Protein AF-A0A3N1JG94-F1 (afdb_monomer_lite)

Sequence (160 aa):
MAVMNALPYDPPSERTLETVALEIIAAVDSSVDTWHRYRQLEPTIADVVPPFVREYDVGYACRDDWHGGDPGPAMRRILGDLEAADAIRPLRTAAAEALVDFHTRWARRHGGAPSTSDRSAATWEIVDVDRFESRVAAFTRHPASVSAAVRAGVDRFADA

Foldseek 3Di:
DDDPPPDPPDQDDLLLLQLLLVLQLVQLQCQLVVVVVCCVVPVVLLLQAFRKHWPCSSQVVSVVVPSPDRNVNSCVVLVVLCVVLVQKDFTDPRNLVSVQVVQCVVCVVVVHHRDPSSPPITMIHGQHQVSSQVSSVVSHPDRDHHDPSNVVRNVSVNVD

Structure (mmCIF, N/CA/C/O backbone):
data_AF-A0A3N1JG94-F1
#
_entry.id   AF-A0A3N1JG94-F1
#
loop_
_atom_site.group_PDB
_atom_site.id
_atom_site.type_symbol
_atom_site.label_atom_id
_atom_site.label_alt_id
_atom_site.label_comp_id
_atom_site.label_asym_id
_atom_site.label_entity_id
_atom_site.label_seq_id
_atom_site.pdbx_PDB_ins_code
_atom_site.Cartn_x
_atom_site.Cartn_y
_atom_site.Cartn_z
_atom_site.occupancy
_atom_site.B_iso_or_equiv
_atom_site.auth_seq_id
_atom_site.auth_comp_id
_atom_site.auth_asym_id
_atom_site.auth_atom_id
_atom_site.pdbx_PDB_model_num
ATOM 1 N N . MET A 1 1 ? 10.415 33.924 -26.257 1.00 40.00 1 MET A N 1
ATOM 2 C CA . MET A 1 1 ? 9.895 32.975 -25.248 1.00 40.00 1 MET A CA 1
ATOM 3 C C . MET A 1 1 ? 10.490 31.616 -25.551 1.00 40.00 1 MET A C 1
ATOM 5 O O . MET A 1 1 ? 10.127 31.029 -26.560 1.00 40.00 1 MET A O 1
ATOM 9 N N . ALA A 1 2 ? 11.463 31.170 -24.758 1.00 36.84 2 ALA A N 1
ATOM 10 C CA . ALA A 1 2 ? 11.988 29.816 -24.874 1.00 36.84 2 ALA A CA 1
ATOM 11 C C . ALA A 1 2 ? 10.987 28.864 -24.211 1.00 36.84 2 ALA A C 1
ATOM 13 O O . ALA A 1 2 ? 10.698 29.003 -23.024 1.00 36.84 2 ALA A O 1
ATOM 14 N N . VAL A 1 3 ? 10.431 27.940 -24.990 1.00 41.59 3 VAL A N 1
ATOM 15 C CA . VAL A 1 3 ? 9.733 26.771 -24.458 1.00 41.59 3 VAL A CA 1
ATOM 16 C C . VAL A 1 3 ? 10.807 25.947 -23.753 1.00 41.59 3 VAL A C 1
ATOM 18 O O . VAL A 1 3 ? 11.705 25.418 -24.407 1.00 41.59 3 VAL A O 1
ATOM 21 N N . MET A 1 4 ? 10.776 25.907 -22.420 1.00 36.53 4 MET A N 1
ATOM 22 C CA . MET A 1 4 ? 11.534 24.925 -21.647 1.00 36.53 4 MET A CA 1
ATOM 23 C C . MET A 1 4 ? 10.997 23.548 -22.037 1.00 36.53 4 MET A C 1
ATOM 25 O O . MET A 1 4 ? 10.019 23.074 -21.465 1.00 36.53 4 MET A O 1
ATOM 29 N N . ASN A 1 5 ? 11.609 22.929 -23.046 1.00 37.41 5 ASN A N 1
ATOM 30 C CA . ASN A 1 5 ? 11.495 21.496 -23.252 1.00 37.41 5 ASN A CA 1
ATOM 31 C C . ASN A 1 5 ? 11.965 20.851 -21.949 1.00 37.41 5 ASN A C 1
ATOM 33 O O . ASN A 1 5 ? 13.149 20.926 -21.617 1.00 37.41 5 ASN A O 1
ATOM 37 N N . ALA A 1 6 ? 11.030 20.279 -21.188 1.00 44.97 6 ALA A N 1
ATOM 38 C CA . ALA A 1 6 ? 11.374 19.330 -20.148 1.00 44.97 6 ALA A CA 1
ATOM 39 C C . ALA A 1 6 ? 12.288 18.295 -20.811 1.00 44.97 6 ALA A C 1
ATOM 41 O O . ALA A 1 6 ? 11.896 17.674 -21.801 1.00 44.97 6 ALA A O 1
ATOM 42 N N . LEU A 1 7 ? 13.535 18.201 -20.344 1.00 49.66 7 LEU A N 1
ATOM 43 C CA . LEU A 1 7 ? 14.451 17.160 -20.794 1.00 49.66 7 LEU A CA 1
ATOM 44 C C . LEU A 1 7 ? 13.702 15.821 -20.694 1.00 49.66 7 LEU A C 1
ATOM 46 O O . LEU A 1 7 ? 13.038 15.604 -19.673 1.00 49.66 7 LEU A O 1
ATOM 50 N N . PRO A 1 8 ? 13.737 14.963 -21.730 1.00 52.81 8 PRO A N 1
ATOM 51 C CA . PRO A 1 8 ? 13.134 13.644 -21.641 1.00 52.81 8 PRO A CA 1
ATOM 52 C C . PRO A 1 8 ? 13.731 12.957 -20.415 1.00 52.81 8 PRO A C 1
ATOM 54 O O . PRO A 1 8 ? 14.943 12.803 -20.304 1.00 52.81 8 PRO A O 1
ATOM 57 N N . TYR A 1 9 ? 12.863 12.671 -19.451 1.00 59.34 9 TYR A N 1
ATOM 58 C CA . TYR A 1 9 ? 13.236 12.044 -18.198 1.00 59.34 9 TYR A CA 1
ATOM 59 C C . TYR A 1 9 ? 13.832 10.666 -18.510 1.00 59.34 9 TYR A C 1
ATOM 61 O O . TYR A 1 9 ? 13.175 9.879 -19.197 1.00 59.34 9 TYR A O 1
ATOM 69 N N . ASP A 1 10 ? 15.046 10.374 -18.035 1.00 66.50 10 ASP A N 1
ATOM 70 C CA . ASP A 1 10 ? 15.650 9.054 -18.235 1.00 66.50 10 ASP A CA 1
ATOM 71 C C . ASP A 1 10 ? 14.748 7.985 -17.601 1.00 66.50 10 ASP A C 1
ATOM 73 O O . ASP A 1 10 ? 14.396 8.100 -16.422 1.00 66.50 10 ASP A O 1
ATOM 77 N N . PRO A 1 11 ? 14.325 6.951 -18.351 1.00 74.94 11 PRO A N 1
ATOM 78 C CA . PRO A 1 11 ? 13.473 5.916 -17.792 1.00 74.94 11 PRO A CA 1
ATOM 79 C C . PRO A 1 11 ? 14.175 5.250 -16.598 1.00 74.94 11 PRO A C 1
ATOM 81 O O . PRO A 1 11 ? 15.397 5.078 -16.618 1.00 74.94 11 PRO A O 1
ATOM 84 N N . PRO A 1 12 ? 13.426 4.861 -15.549 1.00 83.94 12 PRO A N 1
ATOM 85 C CA . PRO A 1 12 ? 14.019 4.192 -14.400 1.00 83.94 12 PRO A CA 1
ATOM 86 C C . PRO A 1 12 ? 14.729 2.913 -14.849 1.00 83.94 12 PRO A C 1
ATOM 88 O O . PRO A 1 12 ? 14.209 2.163 -15.679 1.00 83.94 12 PRO A O 1
ATOM 91 N N . SER A 1 13 ? 15.916 2.668 -14.293 1.00 88.06 13 SER A N 1
ATOM 92 C CA . SER A 1 13 ? 16.673 1.452 -14.588 1.00 88.06 13 SER A CA 1
ATOM 93 C C . SER A 1 13 ? 15.909 0.205 -14.134 1.00 88.06 13 SER A C 1
ATOM 95 O O . SER A 1 13 ? 15.137 0.265 -13.175 1.00 88.06 13 SER A O 1
ATOM 97 N N . GLU A 1 14 ? 16.168 -0.943 -14.764 1.00 89.56 14 GLU A N 1
ATOM 98 C CA . GLU A 1 14 ? 15.591 -2.230 -14.340 1.00 89.56 14 GLU A CA 1
ATOM 99 C C . GLU A 1 14 ? 15.874 -2.524 -12.864 1.00 89.56 14 GLU A C 1
ATOM 101 O O . GLU A 1 14 ? 14.993 -2.974 -12.145 1.00 89.56 14 GLU A O 1
ATOM 106 N N . ARG A 1 15 ? 17.078 -2.185 -12.385 1.00 88.50 15 ARG A N 1
ATOM 107 C CA . ARG A 1 15 ? 17.445 -2.342 -10.974 1.00 88.50 15 ARG A CA 1
ATOM 108 C C . ARG A 1 15 ? 16.576 -1.478 -10.059 1.00 88.50 15 ARG A C 1
ATOM 110 O O . ARG A 1 15 ? 16.152 -1.945 -9.014 1.00 88.50 15 ARG A O 1
ATOM 117 N N . THR A 1 16 ? 16.316 -0.227 -10.438 1.00 89.19 16 THR A N 1
ATOM 118 C CA . THR A 1 16 ? 15.456 0.675 -9.654 1.00 89.19 16 THR A CA 1
ATOM 119 C C . THR A 1 16 ? 14.011 0.181 -9.643 1.00 89.19 16 THR A C 1
ATOM 121 O O . THR A 1 16 ? 13.365 0.243 -8.602 1.00 89.19 16 THR A O 1
ATOM 124 N N . LEU A 1 17 ? 13.512 -0.326 -10.775 1.00 91.62 17 LEU A N 1
ATOM 125 C CA . LEU A 1 17 ? 12.181 -0.933 -10.855 1.00 91.62 17 LEU A CA 1
ATOM 126 C C . LEU A 1 17 ? 12.078 -2.167 -9.957 1.00 91.62 17 LEU A C 1
ATOM 128 O O . LEU A 1 17 ? 11.128 -2.269 -9.191 1.00 91.62 17 LEU A O 1
ATOM 132 N N . GLU A 1 18 ? 13.073 -3.050 -9.999 1.00 92.50 18 GLU A N 1
ATOM 133 C CA . GLU A 1 18 ? 13.127 -4.249 -9.160 1.00 92.50 18 GLU A CA 1
ATOM 134 C C . GLU A 1 18 ? 13.174 -3.902 -7.667 1.00 92.50 18 GLU A C 1
ATOM 136 O O . GLU A 1 18 ? 12.387 -4.436 -6.893 1.00 92.50 18 GLU A O 1
ATOM 141 N N . THR A 1 19 ? 14.031 -2.961 -7.258 1.00 92.06 19 THR A N 1
ATOM 142 C CA . THR A 1 19 ? 14.083 -2.478 -5.870 1.00 92.06 19 THR A CA 1
ATOM 143 C C . THR A 1 19 ? 12.732 -1.929 -5.418 1.00 92.06 19 THR A C 1
ATOM 145 O O . THR A 1 19 ? 12.213 -2.361 -4.396 1.00 92.06 19 THR A O 1
ATOM 148 N N . VAL A 1 20 ? 12.133 -1.009 -6.180 1.00 92.88 20 VAL A N 1
ATOM 149 C CA . VAL A 1 20 ? 10.846 -0.405 -5.799 1.00 92.88 20 VAL A CA 1
ATOM 150 C C . VAL A 1 20 ? 9.735 -1.455 -5.750 1.00 92.88 20 VAL A C 1
ATOM 152 O O . VAL A 1 20 ? 8.896 -1.406 -4.858 1.00 92.88 20 VAL A O 1
ATOM 155 N N . ALA A 1 21 ? 9.733 -2.421 -6.669 1.00 94.62 21 ALA A N 1
ATOM 156 C CA . ALA A 1 21 ? 8.782 -3.527 -6.673 1.00 94.62 21 ALA A CA 1
ATOM 157 C C . ALA A 1 21 ? 8.877 -4.384 -5.398 1.00 94.62 21 ALA A C 1
ATOM 159 O O . ALA A 1 21 ? 7.852 -4.705 -4.795 1.00 94.62 21 ALA A O 1
ATOM 160 N N . LEU A 1 22 ? 10.095 -4.711 -4.959 1.00 93.81 22 LEU A N 1
ATOM 161 C CA . LEU A 1 22 ? 10.325 -5.457 -3.720 1.00 93.81 22 LEU A CA 1
ATOM 162 C C . LEU A 1 22 ? 9.936 -4.640 -2.480 1.00 93.81 22 LEU A C 1
ATOM 164 O O . LEU A 1 22 ? 9.275 -5.174 -1.591 1.00 93.81 22 LEU A O 1
ATOM 168 N N . GLU A 1 23 ? 10.258 -3.346 -2.451 1.00 93.81 23 GLU A N 1
ATOM 169 C CA . GLU A 1 23 ? 9.867 -2.456 -1.350 1.00 93.81 23 GLU A CA 1
ATOM 170 C C . GLU A 1 23 ? 8.353 -2.236 -1.275 1.00 93.81 23 GLU A C 1
ATOM 172 O O . GLU A 1 23 ? 7.797 -2.110 -0.188 1.00 93.81 23 GLU A O 1
ATOM 177 N N . ILE A 1 24 ? 7.648 -2.250 -2.409 1.00 95.12 24 ILE A N 1
ATOM 178 C CA . ILE A 1 24 ? 6.181 -2.238 -2.425 1.00 95.12 24 ILE A CA 1
ATOM 179 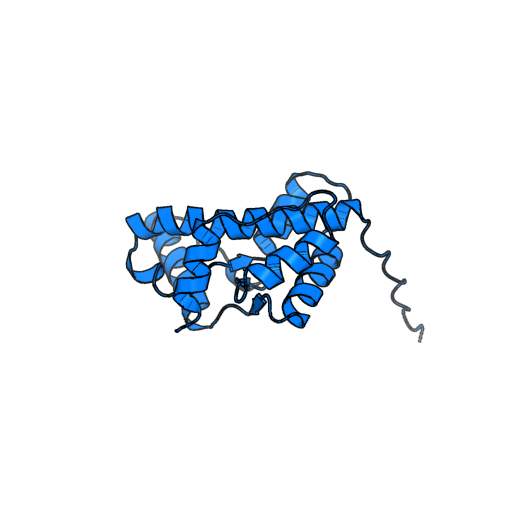C C . ILE A 1 24 ? 5.629 -3.496 -1.738 1.00 95.12 24 ILE A C 1
ATOM 181 O O . ILE A 1 24 ? 4.739 -3.373 -0.898 1.00 95.12 24 ILE A O 1
ATOM 185 N N . ILE A 1 25 ? 6.164 -4.687 -2.033 1.00 95.12 25 ILE A N 1
ATOM 186 C CA . ILE A 1 25 ? 5.747 -5.930 -1.357 1.00 95.12 25 ILE A CA 1
ATOM 187 C C . ILE A 1 25 ? 6.039 -5.849 0.143 1.00 95.12 25 ILE A C 1
ATOM 189 O O . ILE A 1 25 ? 5.144 -6.087 0.955 1.00 95.12 25 ILE A O 1
ATOM 193 N N . ALA A 1 26 ? 7.259 -5.452 0.513 1.00 93.38 26 ALA A N 1
ATOM 194 C CA . ALA A 1 26 ? 7.663 -5.326 1.908 1.00 93.38 26 ALA A CA 1
ATOM 195 C C . ALA A 1 26 ? 6.792 -4.315 2.673 1.00 93.38 26 ALA A C 1
ATOM 197 O O . ALA A 1 26 ? 6.410 -4.567 3.817 1.00 93.38 26 ALA A O 1
ATOM 198 N N . ALA A 1 27 ? 6.420 -3.198 2.044 1.00 92.62 27 ALA A N 1
ATOM 199 C CA . ALA A 1 27 ? 5.532 -2.201 2.631 1.00 92.62 27 ALA A CA 1
ATOM 200 C C . ALA A 1 27 ? 4.107 -2.739 2.838 1.00 92.62 27 ALA A C 1
ATOM 202 O O . ALA A 1 27 ? 3.510 -2.477 3.884 1.00 92.62 27 ALA A O 1
ATOM 203 N N . VAL A 1 28 ? 3.574 -3.522 1.893 1.00 93.88 28 VAL A N 1
ATOM 204 C CA . VAL A 1 28 ? 2.257 -4.163 2.041 1.00 93.88 28 VAL A CA 1
ATOM 205 C C . VAL A 1 28 ? 2.270 -5.177 3.188 1.00 93.88 28 VAL A C 1
ATOM 207 O O . VAL A 1 28 ? 1.370 -5.144 4.031 1.00 93.88 28 VAL A O 1
ATOM 210 N N . ASP A 1 29 ? 3.298 -6.022 3.282 1.00 92.81 29 ASP A N 1
ATOM 211 C CA . ASP A 1 29 ? 3.450 -6.973 4.392 1.00 92.81 29 ASP A CA 1
ATOM 212 C C . ASP A 1 29 ? 3.610 -6.264 5.739 1.00 92.81 29 ASP A C 1
ATOM 214 O O . ASP A 1 29 ? 2.914 -6.575 6.711 1.00 92.81 29 ASP A O 1
ATOM 218 N N . SER A 1 30 ? 4.464 -5.241 5.776 1.00 88.12 30 SER A N 1
ATOM 219 C CA . SER A 1 30 ? 4.672 -4.405 6.956 1.00 88.12 30 SER A CA 1
ATOM 220 C C . SER A 1 30 ? 3.385 -3.718 7.396 1.00 88.12 30 SER A C 1
ATOM 222 O O . SER A 1 30 ? 3.166 -3.580 8.601 1.00 88.12 30 SER A O 1
ATOM 224 N N . SER A 1 31 ? 2.508 -3.333 6.459 1.00 87.31 31 SER A N 1
ATOM 225 C CA . SER A 1 31 ? 1.206 -2.766 6.798 1.00 87.31 31 SER A CA 1
ATOM 226 C C . SER A 1 31 ? 0.450 -3.746 7.696 1.00 87.31 31 SER A C 1
ATOM 228 O O . SER A 1 31 ? 0.148 -3.412 8.837 1.00 87.31 31 SER A O 1
ATOM 230 N N . VAL A 1 32 ? 0.264 -4.997 7.273 1.00 83.25 32 VAL A N 1
ATOM 231 C CA . VAL A 1 32 ? -0.530 -5.990 8.007 1.00 83.25 32 VAL A CA 1
ATOM 232 C C . VAL A 1 32 ? 0.131 -6.416 9.315 1.00 83.25 32 VAL A C 1
ATOM 234 O O . VAL A 1 32 ? -0.558 -6.517 10.331 1.00 83.25 32 VAL A O 1
ATOM 237 N N . ASP A 1 33 ? 1.452 -6.577 9.348 1.00 76.69 33 ASP A N 1
ATOM 238 C CA . ASP A 1 33 ? 2.191 -6.869 10.583 1.00 76.69 33 ASP A CA 1
ATOM 239 C C . ASP A 1 33 ? 2.082 -5.736 11.608 1.00 76.69 33 ASP A C 1
ATOM 241 O O . ASP A 1 33 ? 1.843 -5.958 12.803 1.00 76.69 33 ASP A O 1
ATOM 245 N N . THR A 1 34 ? 2.227 -4.500 11.138 1.00 69.31 34 THR A N 1
ATOM 246 C CA . THR A 1 34 ? 2.059 -3.297 11.949 1.00 69.31 34 THR A CA 1
ATOM 247 C C . THR A 1 34 ? 0.614 -3.193 12.446 1.00 69.31 34 THR A C 1
ATOM 249 O O . THR A 1 34 ? 0.393 -2.961 13.638 1.00 69.31 34 THR A O 1
ATOM 252 N N . TRP A 1 35 ? -0.376 -3.488 11.595 1.00 69.81 35 TRP A N 1
ATOM 253 C CA . TRP A 1 35 ? -1.796 -3.518 11.963 1.00 69.81 35 TRP A CA 1
ATOM 254 C C . TRP A 1 35 ? -2.118 -4.608 12.970 1.00 69.81 35 TRP A C 1
ATOM 256 O O . TRP A 1 35 ? -2.858 -4.348 13.914 1.00 69.81 35 TRP A O 1
ATOM 266 N N . HIS A 1 36 ? -1.550 -5.805 12.844 1.00 66.25 36 HIS A N 1
ATOM 267 C CA . HIS A 1 36 ? -1.732 -6.866 13.830 1.00 66.25 36 HIS A CA 1
ATOM 268 C C . HIS A 1 36 ? -1.207 -6.455 15.205 1.00 66.25 36 HIS A C 1
ATOM 270 O O . HIS A 1 36 ? -1.881 -6.691 16.212 1.00 66.25 36 HIS A O 1
ATOM 276 N N . ARG A 1 37 ? -0.050 -5.785 15.259 1.00 69.88 37 ARG A N 1
ATOM 277 C CA . ARG A 1 37 ? 0.486 -5.234 16.513 1.00 69.88 37 ARG A CA 1
ATOM 278 C C . ARG A 1 37 ? -0.400 -4.116 17.059 1.00 69.88 37 ARG A C 1
ATOM 280 O O . ARG A 1 37 ? -0.662 -4.078 18.258 1.00 69.88 37 ARG A O 1
ATOM 287 N N . TYR A 1 38 ? -0.917 -3.237 16.205 1.00 67.94 38 TYR A N 1
ATOM 288 C CA . TYR A 1 38 ? -1.795 -2.142 16.628 1.00 67.94 38 TYR A CA 1
ATOM 289 C C . TYR A 1 38 ? -3.206 -2.596 17.003 1.00 67.94 38 TYR A C 1
ATOM 291 O O . TYR A 1 38 ? -3.802 -2.006 17.898 1.00 67.94 38 TYR A O 1
ATOM 299 N N . ARG A 1 39 ? -3.714 -3.693 16.436 1.00 66.06 39 ARG A N 1
ATOM 300 C CA . ARG A 1 39 ? -4.997 -4.313 16.802 1.00 66.06 39 ARG A CA 1
ATOM 301 C C . ARG A 1 39 ? -5.034 -4.756 18.262 1.00 66.06 39 ARG A C 1
ATOM 303 O O . ARG A 1 39 ? -6.091 -4.714 18.883 1.00 66.06 39 ARG A O 1
ATOM 310 N N . GLN A 1 40 ? -3.891 -5.157 18.820 1.00 71.00 40 GLN A N 1
ATOM 311 C CA . GLN A 1 40 ? -3.780 -5.469 20.248 1.00 71.00 40 GLN A CA 1
ATOM 312 C C . GLN A 1 40 ? -3.942 -4.221 21.133 1.00 71.00 40 GLN A C 1
ATOM 314 O O . GLN A 1 40 ? -4.289 -4.344 22.304 1.00 71.00 40 GLN A O 1
ATOM 319 N N . LEU A 1 41 ? -3.706 -3.027 20.580 1.00 67.38 41 LEU A N 1
ATOM 320 C CA . LEU A 1 41 ? -3.736 -1.748 21.291 1.00 67.38 41 LEU A CA 1
ATOM 321 C C . LEU A 1 41 ? -5.035 -0.959 21.042 1.00 67.38 41 LEU A C 1
ATOM 323 O O . LEU A 1 41 ? -5.519 -0.287 21.948 1.00 67.38 41 LEU A O 1
ATOM 327 N N . GLU A 1 42 ? -5.597 -1.029 19.833 1.00 68.19 42 GLU A N 1
ATOM 328 C CA . GLU A 1 42 ? -6.777 -0.281 19.372 1.00 68.19 42 GLU A CA 1
ATOM 329 C C . GLU A 1 42 ? -7.624 -1.188 18.445 1.00 68.19 42 GLU A C 1
ATOM 331 O O . GLU A 1 42 ? -7.467 -1.155 17.224 1.00 68.19 42 GLU A O 1
ATOM 336 N N . PRO A 1 43 ? -8.521 -2.035 18.986 1.00 69.06 43 PRO A N 1
ATOM 337 C CA . PRO A 1 43 ? -9.189 -3.092 18.214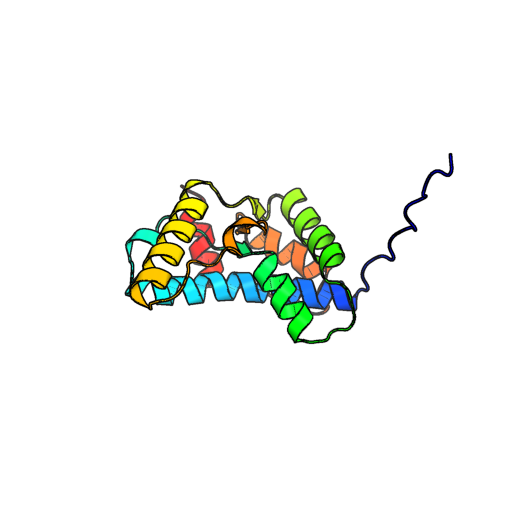 1.00 69.06 43 PRO A CA 1
ATOM 338 C C . PRO A 1 43 ? -10.080 -2.597 17.067 1.00 69.06 43 PRO A C 1
ATOM 340 O O . PRO A 1 43 ? -10.307 -3.333 16.110 1.00 69.06 43 PRO A O 1
ATOM 343 N N . THR A 1 44 ? -10.582 -1.364 17.153 1.00 69.50 44 THR A N 1
ATOM 344 C CA . THR A 1 44 ? -11.580 -0.807 16.229 1.00 69.50 44 THR A CA 1
ATOM 345 C C . THR A 1 44 ? -11.029 -0.461 14.846 1.00 69.50 44 THR A C 1
ATOM 347 O O . THR A 1 44 ? -11.807 -0.372 13.903 1.00 69.50 44 THR A O 1
ATOM 350 N N . ILE A 1 45 ? -9.710 -0.290 14.685 1.00 72.38 45 ILE A N 1
ATOM 351 C CA . ILE A 1 45 ? -9.118 0.095 13.390 1.00 72.38 45 ILE A CA 1
ATOM 352 C C . ILE A 1 45 ? -8.954 -1.084 12.423 1.00 72.38 45 ILE A C 1
ATOM 354 O O . ILE A 1 45 ? -9.041 -0.914 11.207 1.00 72.38 45 ILE A O 1
ATOM 358 N N . ALA A 1 46 ? -8.765 -2.293 12.959 1.00 71.94 46 ALA A N 1
ATOM 359 C CA . ALA A 1 46 ? -8.476 -3.499 12.180 1.00 71.94 46 ALA A CA 1
ATOM 360 C C . ALA A 1 46 ? -9.642 -3.961 11.292 1.00 71.94 46 ALA A C 1
ATOM 362 O O . ALA A 1 46 ? -9.462 -4.804 10.415 1.00 71.94 46 ALA A O 1
ATOM 363 N N . ASP A 1 47 ? -10.835 -3.431 11.541 1.00 79.94 47 ASP A N 1
ATOM 364 C CA . ASP A 1 47 ? -12.049 -3.757 10.798 1.00 79.94 47 ASP A CA 1
ATOM 365 C C . ASP A 1 47 ? -12.371 -2.701 9.733 1.00 79.94 47 ASP A C 1
ATOM 367 O O . ASP A 1 47 ? -13.327 -2.858 8.983 1.00 79.94 47 ASP A O 1
ATOM 371 N N . VAL A 1 48 ? -11.570 -1.633 9.650 1.00 84.81 48 VAL A N 1
ATOM 372 C CA . VAL A 1 48 ? -11.794 -0.500 8.741 1.00 84.81 48 VAL A CA 1
ATOM 373 C C . VAL A 1 48 ? -10.661 -0.371 7.723 1.00 84.81 48 VAL A C 1
ATOM 375 O O . VAL A 1 48 ? -10.905 -0.029 6.564 1.00 84.81 48 VAL A O 1
ATOM 378 N N . VAL A 1 49 ? -9.427 -0.674 8.127 1.00 87.38 49 VAL A N 1
ATOM 379 C CA . VAL A 1 49 ? -8.228 -0.460 7.310 1.00 87.38 49 VAL A CA 1
ATOM 380 C C . VAL A 1 49 ? -7.825 -1.753 6.581 1.00 87.38 49 VAL A C 1
ATOM 382 O O . VAL A 1 49 ? -7.419 -2.707 7.248 1.00 87.38 49 VAL A O 1
ATOM 385 N N . PRO A 1 50 ? -7.934 -1.813 5.238 1.00 91.00 50 PRO A N 1
ATOM 386 C CA . PRO A 1 50 ? -7.449 -2.944 4.448 1.00 91.00 50 PRO A CA 1
ATOM 387 C C . PRO A 1 50 ? -5.917 -2.941 4.348 1.00 91.00 50 PRO A C 1
ATOM 389 O O . PRO A 1 50 ? -5.295 -1.931 4.677 1.00 91.00 50 PRO A O 1
ATOM 392 N N . PRO A 1 51 ? -5.284 -4.029 3.874 1.00 93.00 51 PRO A N 1
ATOM 393 C CA . PRO A 1 51 ? -3.876 -3.997 3.488 1.00 93.00 51 PRO A CA 1
ATOM 394 C C . PRO A 1 51 ? -3.602 -2.867 2.489 1.00 93.00 51 PRO A C 1
ATOM 396 O O . PRO A 1 51 ? -4.372 -2.656 1.547 1.00 93.00 51 PRO A O 1
ATOM 399 N N . PHE A 1 52 ? -2.514 -2.129 2.697 1.00 92.75 52 PHE A N 1
ATOM 400 C CA . PHE A 1 52 ? -2.213 -0.941 1.902 1.00 92.75 52 PHE A CA 1
ATOM 401 C C . PHE A 1 52 ? -0.714 -0.699 1.748 1.00 92.75 52 PHE A C 1
ATOM 403 O O . PHE A 1 52 ? 0.101 -1.243 2.488 1.00 92.75 52 PHE A O 1
ATOM 410 N N . VAL A 1 53 ? -0.363 0.191 0.822 1.00 92.88 53 VAL A N 1
ATOM 411 C CA . VAL A 1 53 ? 0.984 0.741 0.652 1.00 92.88 53 VAL A CA 1
ATOM 412 C C . VAL A 1 53 ? 0.941 2.268 0.647 1.00 92.88 53 VAL A C 1
ATOM 414 O O . VAL A 1 53 ? 0.058 2.880 0.043 1.00 92.88 53 VAL A O 1
ATOM 417 N N . ARG A 1 54 ? 1.899 2.901 1.330 1.00 90.50 54 ARG A N 1
ATOM 418 C CA . ARG A 1 54 ? 2.134 4.351 1.268 1.00 90.50 54 ARG A CA 1
ATOM 419 C C . ARG A 1 54 ? 3.343 4.629 0.395 1.00 90.50 54 ARG A C 1
ATOM 421 O O . ARG A 1 54 ? 4.419 4.095 0.646 1.00 90.50 54 ARG A O 1
ATOM 428 N N . GLU A 1 55 ? 3.193 5.543 -0.559 1.00 91.19 55 GLU A N 1
ATOM 429 C CA . GLU A 1 55 ? 4.308 5.983 -1.410 1.00 91.19 55 GLU A CA 1
ATOM 430 C C . GLU A 1 55 ? 5.487 6.535 -0.600 1.00 91.19 55 GLU A C 1
ATOM 432 O O . GLU A 1 55 ? 6.645 6.357 -0.973 1.00 91.19 55 GLU A O 1
ATOM 437 N N . TYR A 1 56 ? 5.199 7.185 0.533 1.00 87.44 56 TYR A N 1
ATOM 438 C CA . TYR A 1 56 ? 6.232 7.688 1.432 1.00 87.44 56 TYR A CA 1
ATOM 439 C C . TYR A 1 56 ? 7.095 6.563 2.006 1.00 87.44 56 TYR A C 1
ATOM 441 O O . TYR A 1 56 ? 8.313 6.699 1.998 1.00 87.44 56 TYR A O 1
ATOM 449 N N . ASP A 1 57 ? 6.484 5.469 2.468 1.00 86.94 57 ASP A N 1
ATOM 450 C CA . ASP A 1 57 ? 7.197 4.366 3.124 1.00 86.94 57 ASP A CA 1
ATOM 451 C C . ASP A 1 57 ? 8.136 3.674 2.124 1.00 86.94 57 ASP A C 1
ATOM 453 O O . ASP A 1 57 ? 9.317 3.482 2.410 1.00 86.94 57 ASP A O 1
ATOM 457 N N . VAL A 1 58 ? 7.647 3.425 0.903 1.00 89.50 58 VAL A N 1
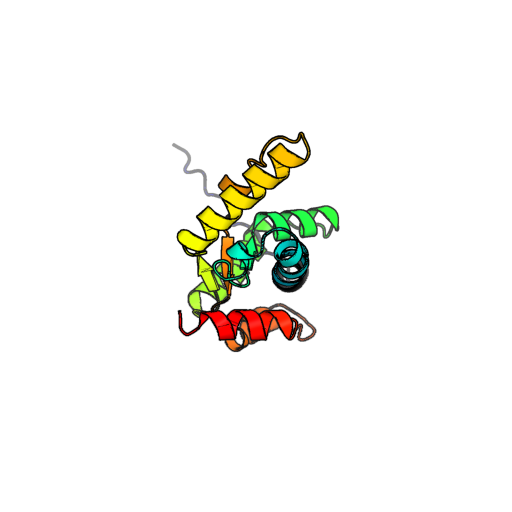ATOM 458 C CA . VAL A 1 58 ? 8.444 2.866 -0.203 1.00 89.50 58 VAL A CA 1
ATOM 459 C C . VAL A 1 58 ? 9.572 3.816 -0.603 1.00 89.50 58 VAL A C 1
ATOM 461 O O . VAL A 1 58 ? 10.732 3.418 -0.712 1.00 89.50 58 VAL A O 1
ATOM 464 N N . GLY A 1 59 ? 9.252 5.097 -0.815 1.00 87.38 59 GLY A N 1
ATOM 465 C CA . GLY A 1 59 ? 10.232 6.103 -1.214 1.00 87.38 59 GLY A CA 1
ATOM 466 C C . GLY A 1 59 ? 11.297 6.357 -0.145 1.00 87.38 59 GLY A C 1
ATOM 467 O O . GLY A 1 59 ? 12.443 6.646 -0.490 1.00 87.38 59 GLY A O 1
ATOM 468 N N . TYR A 1 60 ? 10.933 6.248 1.134 1.00 84.19 60 TYR A N 1
ATOM 469 C CA . TYR A 1 60 ? 11.852 6.353 2.261 1.00 84.19 60 TYR A CA 1
ATOM 470 C C . TYR A 1 60 ? 12.796 5.147 2.309 1.00 84.19 60 TYR A C 1
ATOM 472 O O . TYR A 1 60 ? 14.007 5.356 2.297 1.00 84.19 60 TYR A O 1
ATOM 480 N N . ALA A 1 61 ? 12.268 3.918 2.263 1.00 84.94 61 ALA A N 1
ATOM 481 C CA . ALA A 1 61 ? 13.072 2.692 2.268 1.00 84.94 61 ALA A CA 1
ATOM 482 C C . ALA A 1 61 ? 14.069 2.655 1.094 1.00 84.94 61 ALA A C 1
ATOM 484 O O . ALA A 1 61 ? 15.276 2.538 1.291 1.00 84.94 61 ALA A O 1
ATOM 485 N N . CYS A 1 62 ? 13.601 2.949 -0.124 1.00 85.00 62 CYS A N 1
ATOM 486 C CA . CYS A 1 62 ? 14.460 2.988 -1.312 1.00 85.00 62 CYS A CA 1
ATOM 487 C C . CYS A 1 62 ? 15.604 4.018 -1.226 1.00 85.00 62 CYS A C 1
ATOM 489 O O . CYS A 1 62 ? 16.647 3.844 -1.863 1.00 85.00 62 CYS A O 1
ATOM 491 N N . ARG A 1 63 ? 15.402 5.130 -0.502 1.00 79.19 63 ARG A N 1
ATOM 492 C CA . ARG A 1 63 ? 16.438 6.155 -0.290 1.00 79.19 63 ARG A CA 1
ATOM 493 C C . ARG A 1 63 ? 17.428 5.747 0.795 1.00 79.19 63 ARG A C 1
ATOM 495 O O . ARG A 1 63 ? 18.607 6.064 0.653 1.00 79.19 63 ARG A O 1
ATOM 502 N N . ASP A 1 64 ? 16.954 5.070 1.836 1.00 67.19 64 ASP A N 1
ATOM 503 C CA . ASP A 1 64 ? 17.782 4.592 2.946 1.00 67.19 64 ASP A CA 1
ATOM 504 C C . ASP A 1 64 ? 18.745 3.477 2.509 1.00 67.19 64 ASP A C 1
ATOM 506 O O . ASP A 1 64 ? 19.859 3.399 3.017 1.00 67.19 64 ASP A O 1
ATOM 510 N N . ASP A 1 65 ? 18.389 2.703 1.477 1.00 63.78 65 ASP A N 1
ATOM 511 C CA . ASP A 1 65 ? 19.227 1.620 0.934 1.00 63.78 65 ASP A CA 1
ATOM 512 C C . ASP A 1 65 ? 20.262 2.061 -0.124 1.00 63.78 65 ASP A C 1
ATOM 514 O O . ASP A 1 65 ? 20.970 1.237 -0.714 1.00 63.78 65 ASP A O 1
ATOM 518 N N . TRP A 1 66 ? 20.386 3.371 -0.387 1.00 57.59 66 TRP A N 1
ATOM 519 C CA . TRP A 1 66 ? 21.397 3.964 -1.283 1.00 57.59 66 TRP A CA 1
ATOM 520 C C . TRP A 1 66 ? 21.493 3.306 -2.674 1.00 57.59 66 TRP A C 1
ATOM 522 O O . TRP A 1 66 ? 22.557 3.289 -3.298 1.00 57.59 66 TRP A O 1
ATOM 532 N N . HIS A 1 67 ? 20.389 2.790 -3.223 1.00 61.38 67 HIS A N 1
ATOM 533 C CA . HIS A 1 67 ? 20.379 2.078 -4.509 1.00 61.38 67 HIS A CA 1
ATOM 534 C C . HIS A 1 67 ? 20.560 2.970 -5.759 1.00 61.38 67 HIS A C 1
ATOM 536 O O . HIS A 1 67 ? 20.397 2.510 -6.890 1.00 61.38 67 HIS A O 1
ATOM 542 N N . GLY A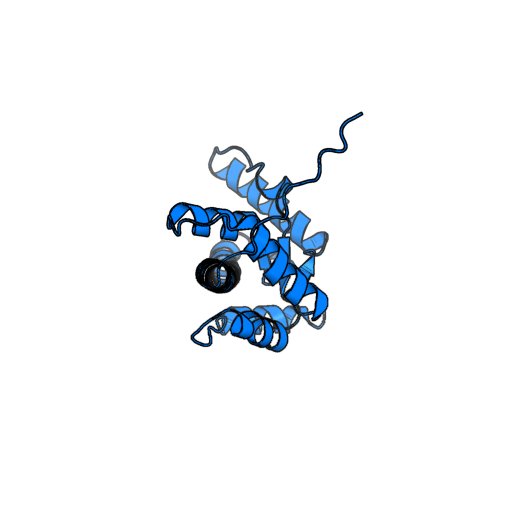 1 68 ? 20.981 4.226 -5.574 1.00 53.66 68 GLY A N 1
ATOM 543 C CA . GLY A 1 68 ? 21.597 5.074 -6.601 1.00 53.66 68 GLY A CA 1
ATOM 544 C C . GLY A 1 68 ? 20.662 5.675 -7.656 1.00 53.66 68 GLY A C 1
ATOM 545 O O . GLY A 1 68 ? 21.132 6.452 -8.483 1.00 53.66 68 GLY A O 1
ATOM 546 N N . GLY A 1 69 ? 19.363 5.359 -7.637 1.00 69.12 69 GLY A N 1
ATOM 547 C CA . GLY A 1 69 ? 18.361 5.911 -8.556 1.00 69.12 69 GLY A CA 1
ATOM 548 C C . GLY A 1 69 ? 17.231 6.637 -7.826 1.00 69.12 69 GLY A C 1
ATOM 549 O O . GLY A 1 69 ? 16.914 6.302 -6.689 1.00 69.12 69 GLY A O 1
ATOM 550 N N . ASP A 1 70 ? 16.611 7.624 -8.481 1.00 77.31 70 ASP A N 1
ATOM 551 C CA . ASP A 1 70 ? 15.385 8.257 -7.980 1.00 77.31 70 ASP A CA 1
ATOM 552 C C . ASP A 1 70 ? 14.226 7.239 -8.022 1.00 77.31 70 ASP A C 1
ATOM 554 O O . ASP A 1 70 ? 13.880 6.773 -9.115 1.00 77.31 70 ASP A O 1
ATOM 558 N N . PRO A 1 71 ? 13.614 6.871 -6.878 1.00 86.06 71 PRO A N 1
ATOM 559 C CA . PRO A 1 71 ? 12.512 5.914 -6.852 1.00 86.06 71 PRO A CA 1
ATOM 560 C C . PRO A 1 71 ? 11.203 6.498 -7.399 1.00 86.06 71 PRO A C 1
ATOM 562 O O . PRO A 1 71 ? 10.328 5.741 -7.808 1.00 86.06 71 PRO A O 1
ATOM 565 N N . GLY A 1 72 ? 11.045 7.826 -7.451 1.00 87.81 72 GLY A N 1
ATOM 566 C CA . GLY A 1 72 ? 9.775 8.474 -7.796 1.00 87.81 72 GLY A CA 1
ATOM 567 C C . GLY A 1 72 ? 9.163 8.055 -9.147 1.00 87.81 72 GLY A C 1
ATOM 568 O O . GLY A 1 72 ? 7.968 7.776 -9.216 1.00 87.81 72 GLY A O 1
ATOM 569 N N . PRO A 1 73 ? 9.918 8.003 -10.255 1.00 88.44 73 PRO A N 1
ATOM 570 C CA . PRO A 1 73 ? 9.413 7.534 -11.549 1.00 88.44 73 PRO A CA 1
ATOM 571 C C . PRO A 1 73 ? 9.196 6.023 -11.614 1.00 88.44 73 PRO A C 1
ATOM 573 O O . PRO A 1 73 ? 8.258 5.588 -12.276 1.00 88.44 73 PRO A O 1
ATOM 576 N N . ALA A 1 74 ? 10.041 5.228 -10.950 1.00 90.69 74 ALA A N 1
ATOM 577 C CA . ALA A 1 74 ? 9.844 3.782 -10.855 1.00 90.69 74 ALA A CA 1
ATOM 578 C C . ALA A 1 74 ? 8.540 3.471 -10.111 1.00 90.69 74 ALA A C 1
ATOM 580 O O . ALA A 1 74 ? 7.717 2.707 -10.605 1.00 90.69 74 ALA A O 1
ATOM 581 N N . MET A 1 75 ? 8.305 4.159 -8.995 1.00 91.88 75 MET A N 1
ATOM 582 C CA . MET A 1 75 ? 7.078 4.065 -8.212 1.00 91.88 75 MET A CA 1
ATOM 583 C C . MET A 1 75 ? 5.857 4.507 -9.020 1.00 91.88 75 MET A C 1
ATOM 585 O O . MET A 1 75 ? 4.892 3.757 -9.100 1.00 91.88 75 MET A O 1
ATOM 589 N N . ARG A 1 76 ? 5.919 5.653 -9.717 1.00 91.88 76 ARG A N 1
ATOM 590 C CA . ARG A 1 76 ? 4.833 6.098 -10.613 1.00 91.88 76 ARG A CA 1
ATOM 591 C C . ARG A 1 76 ? 4.504 5.075 -11.698 1.00 91.88 76 ARG A C 1
ATOM 593 O O . ARG A 1 76 ? 3.333 4.877 -12.000 1.00 91.88 76 ARG A O 1
ATOM 600 N N . ARG A 1 77 ? 5.518 4.432 -12.284 1.00 93.69 77 ARG A N 1
ATOM 601 C CA . ARG A 1 77 ? 5.315 3.388 -13.295 1.00 93.69 77 ARG A CA 1
ATOM 602 C C . ARG A 1 77 ? 4.642 2.154 -12.698 1.00 93.69 77 ARG A C 1
ATOM 604 O O . ARG A 1 77 ? 3.637 1.708 -13.230 1.00 93.69 77 ARG A O 1
ATOM 611 N N . ILE A 1 78 ? 5.183 1.619 -11.604 1.00 95.44 78 ILE A N 1
ATOM 612 C CA . ILE A 1 78 ? 4.687 0.376 -11.000 1.00 95.44 78 ILE A CA 1
ATOM 613 C C . ILE A 1 78 ? 3.277 0.574 -10.432 1.00 95.44 78 ILE A C 1
ATOM 615 O O . ILE A 1 78 ? 2.395 -0.230 -10.712 1.00 95.44 78 ILE A O 1
ATOM 619 N N . LEU A 1 79 ? 3.035 1.660 -9.689 1.00 95.44 79 LEU A N 1
ATOM 620 C CA . LEU A 1 79 ? 1.711 1.957 -9.136 1.00 95.44 79 LEU A CA 1
ATOM 621 C C . LEU A 1 79 ? 0.690 2.262 -10.234 1.00 95.44 79 LEU A C 1
ATOM 623 O O . LEU A 1 79 ? -0.438 1.798 -10.135 1.00 95.44 79 LEU A O 1
ATOM 627 N N . GLY A 1 80 ? 1.087 2.953 -11.307 1.00 95.50 80 GLY A N 1
ATOM 628 C CA . GLY A 1 80 ? 0.220 3.162 -12.468 1.00 95.50 80 GLY A CA 1
ATOM 629 C C . GLY A 1 80 ? -0.162 1.853 -13.167 1.00 95.50 80 GLY A C 1
ATOM 630 O O . GLY A 1 80 ? -1.325 1.661 -13.508 1.00 95.50 80 GLY A O 1
ATOM 631 N N . ASP A 1 81 ? 0.785 0.923 -13.330 1.00 96.69 81 ASP A N 1
ATOM 632 C CA . ASP A 1 81 ? 0.516 -0.395 -13.922 1.00 96.69 81 ASP A CA 1
ATOM 633 C C . ASP A 1 81 ? -0.366 -1.272 -13.012 1.00 96.69 81 ASP A C 1
ATOM 635 O O . ASP A 1 81 ? -1.187 -2.051 -13.504 1.00 96.69 81 ASP A O 1
ATOM 639 N N . LEU A 1 82 ? -0.227 -1.140 -11.689 1.00 97.62 82 LEU A N 1
ATOM 640 C CA . LEU A 1 82 ? -1.083 -1.807 -10.706 1.00 97.62 82 LEU A CA 1
ATOM 641 C C . LEU A 1 82 ? -2.500 -1.225 -10.686 1.00 97.62 82 LEU A C 1
ATOM 643 O O . LEU A 1 82 ? -3.470 -1.983 -10.678 1.00 97.62 82 LEU A O 1
ATOM 647 N N . GLU A 1 83 ? -2.627 0.101 -10.701 1.00 97.00 83 GLU A N 1
ATOM 648 C CA . GLU A 1 83 ? -3.912 0.804 -10.754 1.00 97.00 83 GLU A CA 1
ATOM 649 C C . GLU A 1 83 ? -4.652 0.468 -12.054 1.00 97.00 83 GLU A C 1
ATOM 651 O O . GLU A 1 83 ? -5.809 0.062 -12.021 1.00 97.00 83 GLU A O 1
ATOM 656 N N . ALA A 1 84 ? -3.966 0.519 -13.202 1.00 97.31 84 ALA A N 1
ATOM 657 C CA . ALA A 1 84 ? -4.544 0.177 -14.503 1.00 97.31 84 ALA A CA 1
ATOM 658 C C . ALA A 1 84 ? -4.981 -1.296 -14.624 1.00 97.31 84 ALA A C 1
ATOM 660 O O . ALA A 1 84 ? -5.760 -1.638 -15.514 1.00 97.31 84 ALA A O 1
ATOM 661 N N . ALA A 1 85 ? -4.467 -2.178 -13.763 1.00 97.19 85 ALA A N 1
ATOM 662 C CA . ALA A 1 85 ? -4.858 -3.582 -13.690 1.00 97.19 85 ALA A CA 1
ATOM 663 C C . ALA A 1 85 ? -5.989 -3.854 -12.680 1.00 97.19 85 ALA A C 1
ATOM 665 O O . ALA A 1 85 ? -6.343 -5.020 -12.479 1.00 97.19 85 ALA A O 1
ATOM 666 N N . ASP A 1 86 ? -6.522 -2.812 -12.034 1.00 96.88 86 ASP A N 1
ATOM 667 C CA . ASP A 1 86 ? -7.423 -2.908 -10.882 1.00 96.88 86 ASP A CA 1
ATOM 668 C C . ASP A 1 86 ? -6.838 -3.787 -9.758 1.00 96.88 86 ASP A C 1
ATOM 670 O O . ASP A 1 86 ? -7.562 -4.539 -9.112 1.00 96.88 86 ASP A O 1
ATOM 674 N N . ALA A 1 87 ? -5.515 -3.761 -9.555 1.00 97.38 87 ALA A N 1
ATOM 675 C CA . ALA A 1 87 ? -4.856 -4.479 -8.457 1.00 97.38 87 ALA A CA 1
ATOM 676 C C . ALA A 1 87 ? -4.805 -3.639 -7.171 1.00 97.38 87 ALA A C 1
ATOM 678 O O . ALA A 1 87 ? -4.821 -4.173 -6.058 1.00 97.38 87 ALA A O 1
ATOM 679 N N . ILE A 1 88 ? -4.763 -2.314 -7.334 1.00 97.31 88 ILE A N 1
ATOM 680 C CA . ILE A 1 88 ? -4.802 -1.326 -6.256 1.00 97.31 88 ILE A CA 1
ATOM 681 C C . ILE A 1 88 ? -5.793 -0.216 -6.595 1.00 97.31 88 ILE A C 1
ATOM 683 O O . ILE A 1 88 ? -6.132 -0.003 -7.758 1.00 97.31 88 ILE A O 1
ATOM 687 N N . ARG A 1 89 ? -6.207 0.538 -5.579 1.00 95.56 89 ARG A N 1
ATOM 688 C CA . ARG A 1 89 ? -6.937 1.802 -5.743 1.00 95.56 89 ARG A CA 1
ATOM 689 C C . ARG A 1 89 ? -6.578 2.771 -4.617 1.00 95.56 89 ARG A C 1
ATOM 691 O O . ARG A 1 89 ? -6.006 2.331 -3.616 1.00 95.56 89 ARG A O 1
ATOM 698 N N . PRO A 1 90 ? -6.906 4.069 -4.732 1.00 94.56 90 PRO A N 1
ATOM 699 C CA . PRO A 1 90 ? -6.728 4.991 -3.620 1.00 94.56 90 PRO A CA 1
ATOM 700 C C . PRO A 1 90 ? -7.425 4.462 -2.363 1.00 94.56 90 PRO A C 1
ATOM 702 O O . PRO A 1 90 ? -8.561 3.988 -2.436 1.00 94.56 90 PRO A O 1
ATOM 705 N N . LEU A 1 91 ? -6.745 4.543 -1.218 1.00 91.56 91 LEU A N 1
ATOM 706 C CA . LEU A 1 91 ? -7.291 4.106 0.065 1.00 91.56 91 LEU A CA 1
ATOM 707 C C . LEU A 1 91 ? -8.630 4.805 0.328 1.00 91.56 91 LEU A C 1
ATOM 709 O O . LEU A 1 91 ? -8.732 6.035 0.264 1.00 91.56 91 LEU A O 1
ATOM 713 N N . ARG A 1 92 ? -9.663 4.024 0.652 1.00 90.69 92 ARG A N 1
ATOM 714 C CA . ARG A 1 92 ? -11.004 4.566 0.905 1.00 90.69 92 ARG A CA 1
ATOM 715 C C . ARG A 1 92 ? -11.015 5.557 2.071 1.00 90.69 92 ARG A C 1
ATOM 717 O O . ARG A 1 92 ? -10.325 5.368 3.074 1.00 90.69 92 ARG A O 1
ATOM 724 N N . THR A 1 93 ? -11.873 6.575 1.977 1.00 89.50 93 THR A N 1
ATOM 725 C CA . THR A 1 93 ? -11.941 7.690 2.940 1.00 89.50 93 THR A CA 1
ATOM 726 C C . THR A 1 93 ? -12.055 7.222 4.389 1.00 89.50 93 THR A C 1
ATOM 728 O O . THR A 1 93 ? -11.292 7.682 5.228 1.00 89.50 93 THR A O 1
ATOM 731 N N . ALA A 1 94 ? -12.931 6.254 4.678 1.00 88.06 94 ALA A N 1
ATOM 732 C CA . ALA A 1 94 ? -13.109 5.739 6.037 1.00 88.06 94 ALA A CA 1
ATOM 733 C C . ALA A 1 94 ? -11.827 5.105 6.613 1.00 88.06 94 ALA A C 1
ATOM 735 O O . ALA A 1 94 ? -11.518 5.286 7.789 1.00 88.06 94 ALA A O 1
ATOM 736 N N . ALA A 1 95 ? -11.055 4.389 5.788 1.00 88.31 95 ALA A N 1
ATOM 737 C CA . ALA A 1 95 ? -9.782 3.809 6.205 1.00 88.31 95 ALA A CA 1
ATOM 738 C C . ALA A 1 95 ? -8.715 4.892 6.405 1.00 88.31 95 ALA A C 1
ATOM 740 O O . ALA A 1 95 ? -8.005 4.872 7.408 1.00 88.31 95 ALA A O 1
ATOM 741 N N . ALA A 1 96 ? -8.644 5.870 5.499 1.00 87.31 96 ALA A N 1
ATOM 742 C CA . ALA A 1 96 ? -7.726 6.998 5.623 1.00 87.31 96 ALA A CA 1
ATOM 743 C C . ALA A 1 96 ? -7.994 7.823 6.897 1.00 87.31 96 ALA A C 1
ATOM 745 O O . ALA A 1 96 ? -7.068 8.139 7.642 1.00 87.31 96 ALA A O 1
ATOM 746 N N . GLU A 1 97 ? -9.259 8.123 7.197 1.00 86.25 97 GLU A N 1
ATOM 747 C CA . GLU A 1 97 ? -9.657 8.827 8.420 1.00 86.25 97 GLU A CA 1
ATOM 748 C C . GLU A 1 97 ? -9.305 8.029 9.679 1.00 86.25 97 GLU A C 1
ATOM 750 O O . GLU A 1 97 ? -8.767 8.596 10.633 1.00 86.25 97 GLU A O 1
ATOM 755 N N . ALA A 1 98 ? -9.543 6.714 9.669 1.00 85.94 98 ALA A N 1
ATOM 756 C CA . ALA A 1 98 ? -9.188 5.842 10.783 1.00 85.94 98 ALA A CA 1
ATOM 757 C C . ALA A 1 98 ? -7.670 5.824 11.041 1.00 85.94 98 ALA A C 1
ATOM 759 O O . ALA A 1 98 ? -7.247 5.899 12.196 1.00 85.94 98 ALA A O 1
ATOM 760 N N . LEU A 1 99 ? -6.850 5.791 9.983 1.00 83.62 99 LEU A N 1
ATOM 761 C CA . LEU A 1 99 ? -5.390 5.887 10.089 1.00 83.62 99 LEU A CA 1
ATOM 762 C C . LEU A 1 99 ? -4.941 7.216 10.700 1.00 83.62 99 LEU A C 1
ATOM 764 O O . LEU A 1 99 ? -4.134 7.228 11.633 1.00 83.62 99 LEU A O 1
ATOM 768 N N . VAL A 1 100 ? -5.487 8.333 10.215 1.00 84.38 100 VAL A N 1
ATOM 769 C CA . VAL A 1 100 ? -5.152 9.675 10.716 1.00 84.38 100 VAL A CA 1
ATOM 770 C C . VAL A 1 100 ? -5.544 9.833 12.184 1.00 84.38 100 VAL A C 1
ATOM 772 O O . VAL A 1 100 ? -4.760 10.361 12.982 1.00 84.38 100 VAL A O 1
ATOM 775 N N . ASP A 1 101 ? -6.739 9.379 12.563 1.00 85.38 101 ASP A N 1
ATOM 776 C CA . ASP A 1 101 ? -7.193 9.412 13.952 1.00 85.38 101 ASP A CA 1
ATOM 777 C C . ASP A 1 101 ? -6.277 8.574 14.854 1.00 85.38 101 ASP A C 1
ATOM 779 O O . ASP A 1 101 ? -5.805 9.061 15.887 1.00 85.38 101 ASP A O 1
ATOM 783 N N . PHE A 1 102 ? -5.944 7.350 14.436 1.00 83.31 102 PHE A N 1
ATOM 784 C CA . PHE A 1 102 ? -5.026 6.489 15.174 1.00 83.31 102 PHE A CA 1
ATOM 785 C C . PHE A 1 102 ? -3.652 7.134 15.365 1.00 83.31 102 PHE A C 1
ATOM 787 O O . PHE A 1 102 ? -3.190 7.245 16.504 1.00 83.31 102 PHE A O 1
ATOM 794 N N . HIS A 1 103 ? -3.014 7.618 14.295 1.00 81.81 103 HIS A N 1
ATOM 795 C CA . HIS A 1 103 ? -1.704 8.266 14.388 1.00 81.81 103 HIS A CA 1
ATOM 796 C C . HIS A 1 103 ? -1.748 9.516 15.275 1.00 81.81 103 HIS A C 1
ATOM 798 O O . HIS A 1 103 ? -0.840 9.744 16.079 1.00 81.81 103 HIS A O 1
ATOM 804 N N . THR A 1 104 ? -2.839 10.284 15.219 1.00 84.31 104 THR A N 1
ATOM 805 C CA . THR A 1 104 ? -3.049 11.443 16.094 1.00 84.31 104 THR A CA 1
ATOM 806 C C . THR A 1 104 ? -3.155 11.035 17.565 1.00 84.31 104 THR A C 1
ATOM 808 O O . THR A 1 104 ? -2.519 11.652 18.426 1.00 84.31 104 THR A O 1
ATOM 811 N N . ARG A 1 105 ? -3.946 10.003 17.882 1.00 84.56 105 ARG A N 1
ATOM 812 C CA . ARG A 1 105 ? -4.109 9.504 19.256 1.00 84.56 105 ARG A CA 1
ATOM 813 C C . ARG A 1 105 ? -2.822 8.885 19.791 1.00 84.56 105 ARG A C 1
ATOM 815 O O . ARG A 1 105 ? -2.454 9.165 20.933 1.00 84.56 105 ARG A O 1
ATOM 822 N N . TRP A 1 106 ? -2.114 8.112 18.969 1.00 83.31 106 TRP A N 1
ATOM 823 C CA . TRP A 1 106 ? -0.824 7.521 19.316 1.00 83.31 106 TRP A CA 1
ATOM 824 C C . TRP A 1 106 ? 0.217 8.603 19.626 1.00 83.31 106 TRP A C 1
ATOM 826 O O . TRP A 1 106 ? 0.801 8.594 20.709 1.00 83.31 106 TRP A O 1
ATOM 836 N N . ALA A 1 107 ? 0.376 9.600 18.749 1.00 84.56 107 ALA A N 1
ATOM 837 C CA . ALA A 1 107 ? 1.321 10.695 18.962 1.00 84.56 107 ALA A CA 1
ATOM 838 C C . ALA A 1 107 ? 1.038 11.444 20.273 1.00 84.56 107 ALA A C 1
ATOM 840 O O . ALA A 1 107 ? 1.938 11.618 21.093 1.00 84.56 107 ALA A O 1
ATOM 841 N N . ARG A 1 108 ? -0.232 11.789 20.534 1.00 86.25 108 ARG A N 1
ATOM 842 C CA . ARG A 1 108 ? -0.644 12.433 21.793 1.00 86.25 108 ARG A CA 1
ATOM 843 C C . ARG A 1 108 ? -0.310 11.585 23.020 1.00 86.25 108 ARG A C 1
ATOM 845 O O . ARG A 1 108 ? 0.195 12.121 24.002 1.00 86.25 108 ARG A O 1
ATOM 852 N N . ARG A 1 109 ? -0.573 10.275 22.968 1.00 85.94 109 ARG A N 1
ATOM 853 C CA . ARG A 1 109 ? -0.298 9.337 24.071 1.00 85.94 109 ARG A CA 1
ATOM 854 C C . ARG A 1 109 ? 1.196 9.241 24.393 1.00 85.94 109 ARG A C 1
ATOM 856 O O . ARG A 1 109 ? 1.547 9.064 25.554 1.00 85.94 109 ARG A O 1
ATOM 863 N N . HIS A 1 110 ? 2.055 9.386 23.388 1.00 84.88 110 HIS A N 1
ATOM 864 C CA . HIS A 1 110 ? 3.508 9.270 23.522 1.00 84.88 110 HIS A CA 1
ATOM 865 C C . HIS A 1 110 ? 4.242 10.623 23.556 1.00 84.88 110 HIS A C 1
ATOM 867 O O . HIS A 1 110 ? 5.465 10.656 23.450 1.00 84.88 110 HIS A O 1
ATOM 873 N N . GLY A 1 111 ? 3.522 11.740 23.724 1.00 84.31 111 GLY A N 1
ATOM 874 C CA . GLY A 1 111 ? 4.121 13.078 23.820 1.00 84.31 111 GLY A CA 1
ATOM 875 C C . GLY A 1 111 ? 4.765 13.582 22.521 1.00 84.31 111 GLY A C 1
ATOM 876 O O . GLY A 1 111 ? 5.569 14.510 22.560 1.00 84.31 111 GLY A O 1
ATOM 877 N N . GLY A 1 112 ? 4.431 12.975 21.381 1.00 83.50 112 GLY A N 1
ATOM 878 C CA . GLY A 1 112 ? 4.889 13.375 20.054 1.00 83.50 112 GLY A CA 1
ATOM 879 C C . GLY A 1 112 ? 3.906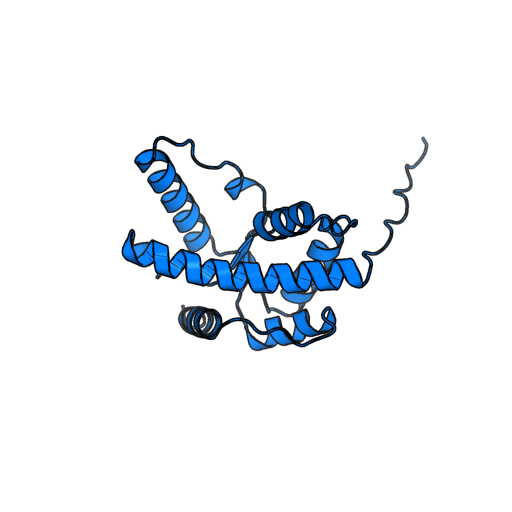 14.305 19.337 1.00 83.50 112 GLY A C 1
ATOM 880 O O . GLY A 1 112 ? 2.727 14.400 19.686 1.00 83.50 112 GLY A O 1
ATOM 881 N N . ALA A 1 113 ? 4.385 14.973 18.288 1.00 77.12 113 ALA A N 1
ATOM 882 C CA . ALA A 1 113 ? 3.519 15.664 17.337 1.00 77.12 113 ALA A CA 1
ATOM 883 C C . ALA A 1 113 ? 2.938 14.650 16.329 1.00 77.12 113 ALA A C 1
ATOM 885 O O . ALA A 1 113 ? 3.670 13.756 15.901 1.00 77.12 113 ALA A O 1
ATOM 886 N N . PRO A 1 114 ? 1.655 14.765 15.931 1.00 72.12 114 PRO A N 1
ATOM 887 C CA . PRO A 1 114 ? 1.109 13.958 14.842 1.00 72.12 114 PRO A CA 1
ATOM 888 C C . PRO A 1 114 ? 1.955 14.142 13.583 1.00 72.12 114 PRO A C 1
ATOM 890 O O . PRO A 1 114 ? 2.290 15.278 13.234 1.00 72.12 114 PRO A O 1
ATOM 893 N N . SER A 1 115 ? 2.297 13.043 12.908 1.00 64.31 115 SER A N 1
ATOM 894 C CA . SER A 1 115 ? 3.071 13.141 11.676 1.00 64.31 115 SER A CA 1
ATOM 895 C C . SER A 1 115 ? 2.280 13.901 10.613 1.00 64.31 115 SER A C 1
ATOM 897 O O . SER A 1 115 ? 1.100 13.639 10.383 1.00 64.31 115 SER A O 1
ATOM 899 N N . THR A 1 116 ? 2.927 14.850 9.943 1.00 57.25 116 THR A N 1
ATOM 900 C CA . THR A 1 116 ? 2.362 15.521 8.766 1.00 57.25 116 THR A CA 1
ATOM 901 C C . THR A 1 116 ? 2.558 14.705 7.487 1.00 57.25 116 THR A C 1
ATOM 903 O O . THR A 1 116 ? 1.920 15.017 6.482 1.00 57.25 116 THR A O 1
ATOM 906 N N . SER A 1 117 ? 3.389 13.651 7.524 1.00 52.12 117 SER A N 1
ATOM 907 C CA . SER A 1 117 ? 3.684 12.779 6.376 1.00 52.12 117 SER A CA 1
ATOM 908 C C . SER A 1 117 ? 2.451 12.045 5.845 1.00 52.12 117 SER A C 1
ATOM 910 O O . SER A 1 117 ? 2.375 11.789 4.646 1.00 52.12 117 SER A O 1
ATOM 912 N N . ASP A 1 118 ? 1.451 11.798 6.699 1.00 52.44 118 ASP A N 1
ATOM 913 C CA . ASP A 1 118 ? 0.181 11.162 6.321 1.00 52.44 118 ASP A CA 1
ATOM 914 C C . ASP A 1 118 ? -0.672 12.025 5.371 1.00 52.44 118 ASP A C 1
ATOM 916 O O . ASP A 1 118 ? -1.643 11.540 4.802 1.00 52.44 118 ASP A O 1
ATOM 920 N N . ARG A 1 119 ? -0.336 13.312 5.181 1.00 47.94 119 ARG A N 1
ATOM 921 C CA . ARG A 1 119 ? -1.124 14.236 4.344 1.00 47.94 119 ARG A CA 1
ATOM 922 C C . ARG A 1 119 ? -0.577 14.449 2.936 1.00 47.94 119 ARG A C 1
ATOM 924 O O . ARG A 1 119 ? -1.280 15.039 2.122 1.00 47.94 119 ARG A O 1
ATOM 931 N N . SER A 1 120 ? 0.665 14.052 2.653 1.00 45.50 120 SER A N 1
ATOM 932 C CA . SER A 1 120 ? 1.346 14.422 1.402 1.00 45.50 120 SER A CA 1
ATOM 933 C C . SER A 1 120 ? 1.661 13.261 0.462 1.00 45.50 120 SER A C 1
ATOM 935 O O . SER A 1 120 ? 2.025 13.522 -0.680 1.00 45.50 120 SER A O 1
ATOM 937 N N . ALA A 1 121 ? 1.548 12.009 0.908 1.00 62.94 121 ALA A N 1
ATOM 938 C CA . ALA A 1 121 ? 1.826 10.843 0.073 1.00 62.94 121 ALA A CA 1
ATOM 939 C C . ALA A 1 121 ? 0.546 10.061 -0.223 1.00 62.94 121 ALA A C 1
ATOM 941 O O . ALA A 1 121 ? -0.276 9.846 0.669 1.00 62.94 121 ALA A O 1
ATOM 942 N N . ALA A 1 122 ? 0.384 9.631 -1.474 1.00 85.62 122 ALA A N 1
ATOM 943 C CA . ALA A 1 122 ? -0.737 8.784 -1.840 1.00 85.62 122 ALA A CA 1
ATOM 944 C C . ALA A 1 122 ? -0.643 7.442 -1.098 1.00 85.62 122 ALA A C 1
ATOM 946 O O . ALA A 1 122 ? 0.439 6.872 -0.913 1.00 85.62 122 ALA A O 1
ATOM 947 N N . THR A 1 123 ? -1.799 6.976 -0.632 1.00 90.94 123 THR A N 1
ATOM 948 C CA . THR A 1 123 ? -1.961 5.678 0.022 1.00 90.94 123 THR A CA 1
ATOM 949 C C . THR A 1 123 ? -2.890 4.838 -0.831 1.00 90.94 123 THR A C 1
ATOM 951 O O . THR A 1 123 ? -3.957 5.310 -1.229 1.00 90.94 123 THR A O 1
ATOM 954 N N . TRP A 1 124 ? -2.483 3.606 -1.092 1.00 94.81 124 TRP A N 1
ATOM 955 C CA . TRP A 1 124 ? -3.152 2.700 -2.010 1.00 94.81 124 TRP A CA 1
ATOM 956 C C . TRP A 1 124 ? -3.560 1.440 -1.263 1.00 94.81 124 TRP A C 1
ATOM 958 O O . TRP A 1 124 ? -2.712 0.804 -0.643 1.00 94.81 124 TRP A O 1
ATOM 968 N N . GLU A 1 125 ? -4.837 1.075 -1.307 1.00 94.75 125 GLU A N 1
ATOM 969 C CA . GLU A 1 125 ? -5.288 -0.221 -0.798 1.00 94.75 125 GLU A CA 1
ATOM 970 C C . GLU A 1 125 ? -5.161 -1.302 -1.867 1.00 94.75 125 GLU A C 1
ATOM 972 O O . GLU A 1 125 ? -5.369 -1.043 -3.056 1.00 94.75 125 GLU A O 1
ATOM 977 N N . ILE A 1 126 ? -4.820 -2.514 -1.431 1.00 96.19 126 ILE A N 1
ATOM 978 C CA . ILE A 1 126 ? -4.734 -3.686 -2.303 1.00 96.19 126 ILE A CA 1
ATOM 979 C C . ILE A 1 126 ? -6.131 -4.288 -2.435 1.00 96.19 126 ILE A C 1
ATOM 981 O O . ILE A 1 126 ? -6.760 -4.604 -1.425 1.00 96.19 126 ILE A O 1
ATOM 985 N N . VAL A 1 127 ? -6.614 -4.440 -3.669 1.00 95.56 127 VAL A N 1
ATOM 986 C CA . VAL A 1 127 ? -7.977 -4.934 -3.947 1.00 95.56 127 VAL A CA 1
ATOM 987 C C . VAL A 1 127 ? -8.004 -6.334 -4.551 1.00 95.56 127 VAL A C 1
ATOM 989 O O . VAL A 1 127 ? -8.995 -7.038 -4.392 1.00 95.56 127 VAL A O 1
ATOM 992 N N . ASP A 1 128 ? -6.926 -6.753 -5.213 1.00 96.50 128 ASP A N 1
ATOM 993 C CA . ASP A 1 128 ? -6.793 -8.086 -5.803 1.00 96.50 128 ASP A CA 1
ATOM 994 C C . ASP A 1 128 ? -5.330 -8.534 -5.692 1.00 96.50 128 ASP A C 1
ATOM 996 O O . ASP A 1 128 ? -4.441 -7.986 -6.351 1.00 96.50 128 ASP A O 1
ATOM 1000 N N . VAL A 1 129 ? -5.075 -9.514 -4.820 1.00 96.06 129 VAL A N 1
ATOM 1001 C CA . VAL A 1 129 ? -3.715 -9.991 -4.526 1.00 96.06 129 VAL A CA 1
ATOM 1002 C C . VAL A 1 129 ? -3.103 -10.727 -5.711 1.00 96.06 129 VAL A C 1
ATOM 1004 O O . VAL A 1 129 ? -1.920 -10.548 -5.983 1.00 96.06 129 VAL A O 1
ATOM 1007 N N . ASP A 1 130 ? -3.887 -11.513 -6.448 1.00 96.06 130 ASP A N 1
ATOM 1008 C CA . ASP A 1 130 ? -3.361 -12.297 -7.567 1.00 96.06 130 ASP A CA 1
ATOM 1009 C C . ASP A 1 130 ? -2.939 -11.379 -8.719 1.00 96.06 130 ASP A C 1
ATOM 1011 O O . ASP A 1 130 ? -1.865 -11.549 -9.307 1.00 96.06 130 ASP A O 1
ATOM 1015 N N . ARG A 1 131 ? -3.744 -10.349 -9.012 1.00 96.31 131 ARG A N 1
ATOM 1016 C CA . ARG A 1 131 ? -3.365 -9.310 -9.979 1.00 96.31 131 ARG A CA 1
ATOM 1017 C C . ARG A 1 131 ? -2.177 -8.504 -9.489 1.00 96.31 131 ARG A C 1
ATOM 1019 O O . ARG A 1 131 ? -1.283 -8.227 -10.285 1.00 96.31 131 ARG A O 1
ATOM 1026 N N . PHE A 1 132 ? -2.153 -8.145 -8.208 1.00 96.81 132 PHE A N 1
ATOM 1027 C CA . PHE A 1 132 ? -1.040 -7.418 -7.612 1.00 96.81 132 PHE A CA 1
ATOM 1028 C C . PHE A 1 132 ? 0.275 -8.186 -7.784 1.00 96.81 132 PHE A C 1
ATOM 1030 O O . PHE A 1 132 ? 1.197 -7.678 -8.421 1.00 96.81 132 PHE A O 1
ATOM 1037 N N . GLU A 1 133 ? 0.343 -9.436 -7.324 1.00 95.50 133 GLU A N 1
ATOM 1038 C CA . GLU A 1 133 ? 1.543 -10.276 -7.420 1.00 95.50 133 GLU A CA 1
ATOM 1039 C C . GLU A 1 133 ? 1.947 -10.515 -8.879 1.00 95.50 133 GLU A C 1
ATOM 1041 O O . GLU A 1 133 ? 3.118 -10.368 -9.234 1.00 95.50 133 GLU A O 1
ATOM 1046 N N . SER A 1 134 ? 0.980 -10.796 -9.761 1.00 95.25 134 SER A N 1
ATOM 1047 C CA . SER A 1 134 ? 1.252 -10.988 -11.189 1.00 95.25 134 SER A CA 1
ATOM 1048 C C . SER A 1 134 ? 1.842 -9.745 -11.858 1.00 95.25 134 SER A C 1
ATOM 1050 O O . SER A 1 134 ? 2.642 -9.887 -12.785 1.00 95.25 134 SER A O 1
ATOM 1052 N N . ARG A 1 135 ? 1.435 -8.537 -11.451 1.00 95.94 135 ARG A N 1
ATOM 1053 C CA . ARG A 1 135 ? 1.946 -7.280 -12.015 1.00 95.94 135 ARG A CA 1
ATOM 1054 C C . ARG A 1 135 ? 3.291 -6.903 -11.424 1.00 95.94 135 ARG A C 1
ATOM 1056 O O . ARG A 1 135 ? 4.175 -6.509 -12.178 1.00 95.94 135 ARG A O 1
ATOM 1063 N N . VAL A 1 136 ? 3.478 -7.080 -10.118 1.00 94.50 136 VAL A N 1
ATOM 1064 C CA . VAL A 1 136 ? 4.772 -6.834 -9.472 1.00 94.50 136 VAL A CA 1
ATOM 1065 C C . VAL A 1 136 ? 5.846 -7.781 -10.018 1.00 94.50 136 VAL A C 1
ATOM 1067 O O . VAL A 1 136 ? 6.957 -7.338 -10.305 1.00 94.50 136 VAL A O 1
ATOM 1070 N N . ALA A 1 137 ? 5.504 -9.047 -10.284 1.00 94.31 137 ALA A N 1
ATOM 1071 C CA . ALA A 1 137 ? 6.420 -10.030 -10.866 1.00 94.31 137 ALA A CA 1
ATOM 1072 C C . ALA A 1 137 ? 6.969 -9.638 -12.253 1.00 94.31 137 ALA A C 1
ATOM 1074 O O . ALA A 1 137 ? 8.005 -10.153 -12.665 1.00 94.31 137 ALA A O 1
ATOM 1075 N N . ALA A 1 138 ? 6.324 -8.712 -12.974 1.00 93.88 138 ALA A N 1
ATOM 1076 C CA . ALA A 1 138 ? 6.854 -8.185 -14.234 1.00 93.88 138 ALA A CA 1
ATOM 1077 C C . ALA A 1 138 ? 8.099 -7.294 -14.043 1.00 93.88 138 ALA A C 1
ATOM 1079 O O . ALA A 1 138 ? 8.794 -6.999 -15.016 1.00 93.88 138 ALA A O 1
ATOM 1080 N N . PHE A 1 139 ? 8.377 -6.863 -12.809 1.00 92.69 139 PHE A N 1
ATOM 1081 C CA . PHE A 1 139 ? 9.483 -5.972 -12.457 1.00 92.69 139 PHE A CA 1
ATOM 1082 C C . PHE A 1 139 ? 10.578 -6.646 -11.630 1.00 92.69 139 PHE A C 1
ATOM 1084 O O . PHE A 1 139 ? 11.619 -6.033 -11.408 1.00 92.69 139 PHE A O 1
ATOM 1091 N N . THR A 1 140 ? 10.372 -7.881 -11.173 1.00 91.62 140 THR A N 1
ATOM 1092 C CA . THR A 1 140 ? 11.329 -8.600 -10.326 1.00 91.62 140 THR A CA 1
ATOM 1093 C C . THR A 1 140 ? 11.967 -9.762 -11.083 1.00 91.62 140 THR A C 1
ATOM 1095 O O . THR A 1 140 ? 11.328 -10.423 -11.900 1.00 91.62 140 THR A O 1
ATOM 1098 N N . ARG A 1 141 ? 13.248 -10.058 -10.819 1.00 87.00 141 ARG A N 1
ATOM 1099 C CA . ARG A 1 141 ? 13.910 -11.241 -11.410 1.00 87.00 141 ARG A CA 1
ATOM 1100 C C . ARG A 1 141 ? 13.414 -12.545 -10.801 1.00 87.00 141 ARG A C 1
ATOM 1102 O O . ARG A 1 141 ? 13.433 -13.587 -11.454 1.00 87.00 141 ARG A O 1
ATOM 1109 N N . HIS A 1 142 ? 13.009 -12.486 -9.537 1.00 84.00 142 HIS A N 1
ATOM 1110 C CA . HIS A 1 142 ? 12.449 -13.604 -8.797 1.00 84.00 142 HIS A CA 1
ATOM 1111 C C . HIS A 1 142 ? 11.030 -13.250 -8.352 1.00 84.00 142 HIS A C 1
ATOM 1113 O O . HIS A 1 142 ? 10.825 -12.131 -7.872 1.00 84.00 142 HIS A O 1
ATOM 1119 N N . PRO A 1 143 ? 10.054 -14.165 -8.497 1.00 81.25 143 PRO A N 1
ATOM 1120 C CA . PRO A 1 143 ? 8.709 -13.932 -7.997 1.00 81.25 143 PRO A CA 1
ATOM 1121 C C . PRO A 1 143 ? 8.767 -13.650 -6.499 1.00 81.25 143 PRO A C 1
ATOM 1123 O O . PRO A 1 143 ? 9.283 -14.462 -5.730 1.00 81.25 143 PRO A O 1
ATOM 1126 N N . ALA A 1 144 ? 8.257 -12.491 -6.110 1.00 85.50 144 ALA A N 1
ATOM 1127 C CA . ALA A 1 144 ? 8.038 -12.136 -4.724 1.00 85.50 144 ALA A CA 1
ATOM 1128 C C . ALA A 1 144 ? 6.526 -12.127 -4.487 1.00 85.50 144 ALA A C 1
ATOM 1130 O O . ALA A 1 144 ? 5.758 -11.666 -5.332 1.00 85.50 144 ALA A O 1
ATOM 1131 N N . SER A 1 145 ? 6.119 -12.703 -3.365 1.00 91.56 145 SER A N 1
ATOM 1132 C CA . SER A 1 145 ? 4.723 -12.868 -2.974 1.00 91.56 145 SER A CA 1
ATOM 1133 C C . SER A 1 145 ? 4.483 -12.151 -1.660 1.00 91.56 145 SER A C 1
ATOM 1135 O O . SER A 1 145 ? 5.368 -12.144 -0.801 1.00 91.56 145 SER A O 1
ATOM 1137 N N . VAL A 1 146 ? 3.283 -11.616 -1.484 1.00 93.44 146 VAL A N 1
ATOM 1138 C CA . VAL A 1 146 ? 2.858 -11.099 -0.185 1.00 93.44 146 VAL A CA 1
ATOM 1139 C C . VAL A 1 146 ? 2.615 -12.255 0.785 1.00 93.44 146 VAL A C 1
ATOM 1141 O O . VAL A 1 146 ? 2.405 -13.411 0.402 1.00 93.44 146 VAL A O 1
ATOM 1144 N N . SER A 1 147 ? 2.629 -11.957 2.076 1.00 93.44 147 SER A N 1
ATOM 1145 C CA . SER A 1 147 ? 2.332 -12.927 3.122 1.00 93.44 147 SER A CA 1
ATOM 1146 C C . SER A 1 147 ? 0.879 -13.421 3.074 1.00 93.44 147 SER A C 1
ATOM 1148 O O . SER A 1 147 ? -0.048 -12.752 2.607 1.00 93.44 147 SER A O 1
ATOM 1150 N N . ALA A 1 148 ? 0.644 -14.593 3.671 1.00 91.75 148 ALA A N 1
ATOM 1151 C CA . ALA A 1 148 ? -0.707 -15.129 3.850 1.00 91.75 148 ALA A CA 1
ATOM 1152 C C . ALA A 1 148 ? -1.621 -14.193 4.670 1.00 91.75 148 ALA A C 1
ATOM 1154 O O . ALA A 1 148 ? -2.839 -14.220 4.496 1.00 91.75 148 ALA A O 1
ATOM 1155 N N . ALA A 1 149 ? -1.045 -13.357 5.543 1.00 89.62 149 ALA A N 1
ATOM 1156 C CA . ALA A 1 149 ? -1.791 -12.382 6.330 1.00 89.62 149 ALA A CA 1
ATOM 1157 C C . ALA A 1 149 ? -2.349 -11.251 5.453 1.00 89.62 149 ALA A C 1
ATOM 1159 O O . ALA A 1 149 ? -3.502 -10.861 5.630 1.00 89.62 149 ALA A O 1
ATOM 1160 N N . VAL A 1 150 ? -1.575 -10.777 4.469 1.00 92.44 150 VAL A N 1
ATOM 1161 C CA . VAL A 1 150 ? -2.053 -9.812 3.468 1.00 92.44 150 VAL A CA 1
ATOM 1162 C C . VAL A 1 150 ? -3.205 -10.394 2.670 1.00 92.44 150 VAL A C 1
ATOM 1164 O O . VAL A 1 150 ? -4.250 -9.758 2.579 1.00 92.44 150 VAL A O 1
ATOM 1167 N N . ARG A 1 151 ? -3.056 -11.620 2.162 1.00 94.19 151 ARG A N 1
ATOM 1168 C CA . ARG A 1 151 ? -4.114 -12.288 1.394 1.00 94.19 151 ARG A CA 1
ATOM 1169 C C . ARG A 1 151 ? -5.411 -12.419 2.191 1.00 94.19 151 ARG A C 1
ATOM 1171 O O . ARG A 1 151 ? -6.447 -11.943 1.742 1.00 94.19 151 ARG A O 1
ATOM 1178 N N . ALA A 1 152 ? -5.328 -12.927 3.420 1.00 90.12 152 ALA A N 1
ATOM 1179 C CA . ALA A 1 152 ? -6.481 -13.005 4.315 1.00 90.12 152 ALA A CA 1
ATOM 1180 C C . ALA A 1 152 ? -7.092 -11.623 4.626 1.00 90.12 152 ALA A C 1
ATOM 1182 O O . ALA A 1 152 ? -8.305 -11.497 4.790 1.00 90.12 152 ALA A O 1
ATOM 1183 N N . GLY A 1 153 ? -6.256 -10.585 4.720 1.00 89.75 153 GLY A N 1
ATOM 1184 C CA . GLY A 1 153 ? -6.690 -9.206 4.905 1.00 89.75 153 GLY A CA 1
ATOM 1185 C C . GLY A 1 153 ? -7.465 -8.666 3.704 1.00 89.75 153 GLY A C 1
ATOM 1186 O O . GLY A 1 153 ? -8.516 -8.069 3.902 1.00 89.75 153 GLY A O 1
ATOM 1187 N N . VAL A 1 154 ? -6.989 -8.892 2.478 1.00 92.38 154 VAL A N 1
ATOM 1188 C CA . VAL A 1 154 ? -7.690 -8.461 1.257 1.00 92.38 154 VAL A CA 1
ATOM 1189 C C . VAL A 1 154 ? -9.008 -9.216 1.096 1.00 92.38 154 VAL A C 1
ATOM 1191 O O . VAL A 1 154 ? -10.041 -8.571 0.928 1.00 92.38 154 VAL A O 1
ATOM 1194 N N . ASP A 1 155 ? -9.008 -10.544 1.258 1.00 92.00 1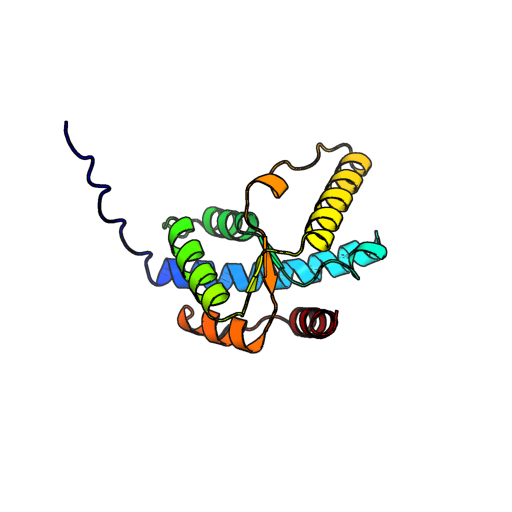55 ASP A N 1
ATOM 1195 C CA . ASP A 1 155 ? -10.219 -11.376 1.155 1.00 92.00 155 ASP A CA 1
ATOM 1196 C C . ASP A 1 155 ? -11.315 -10.899 2.116 1.00 92.00 155 ASP A C 1
ATOM 1198 O O . ASP A 1 155 ? -12.488 -10.809 1.760 1.00 92.00 155 ASP A O 1
ATOM 1202 N N . ARG A 1 156 ? -10.928 -10.507 3.335 1.00 88.50 156 ARG A N 1
ATOM 1203 C CA . ARG A 1 156 ? -11.849 -9.959 4.334 1.00 88.50 156 ARG A CA 1
ATOM 1204 C C . ARG A 1 156 ? -12.571 -8.692 3.860 1.00 88.50 156 ARG A C 1
ATOM 1206 O O . ARG A 1 156 ? -13.690 -8.439 4.302 1.00 88.50 156 ARG A O 1
ATOM 1213 N N . PHE A 1 157 ? -11.923 -7.874 3.038 1.00 87.81 157 PHE A N 1
ATOM 1214 C CA . PHE A 1 157 ? -12.445 -6.586 2.583 1.00 87.81 157 PHE A CA 1
ATOM 1215 C C . PHE A 1 157 ? -13.017 -6.613 1.165 1.00 87.81 157 PHE A C 1
ATOM 1217 O O . PHE A 1 157 ? -13.577 -5.605 0.742 1.00 87.81 157 PHE A O 1
ATOM 1224 N N . ALA A 1 158 ? -12.924 -7.743 0.461 1.00 83.62 158 ALA A N 1
ATOM 1225 C CA . ALA A 1 158 ? -13.507 -7.915 -0.867 1.00 83.62 158 ALA A CA 1
ATOM 1226 C C . ALA A 1 158 ? -15.051 -7.850 -0.857 1.00 83.62 158 ALA A C 1
ATOM 1228 O O . ALA A 1 158 ? -15.648 -7.430 -1.846 1.00 83.62 158 ALA A O 1
ATOM 1229 N N . ASP A 1 159 ? -15.682 -8.199 0.271 1.00 64.94 159 ASP A N 1
ATOM 1230 C CA . ASP A 1 159 ? -17.144 -8.268 0.438 1.00 64.94 159 ASP A CA 1
ATOM 1231 C C . ASP A 1 159 ? -17.769 -7.048 1.160 1.00 64.94 159 ASP A C 1
ATOM 1233 O O . ASP A 1 159 ? -18.961 -7.069 1.481 1.00 64.94 159 ASP A O 1
ATOM 1237 N N . ALA A 1 160 ? -16.980 -6.008 1.467 1.00 59.59 160 ALA A N 1
ATOM 1238 C CA . ALA A 1 160 ? -17.375 -4.860 2.303 1.00 59.59 160 ALA A CA 1
ATOM 1239 C C . ALA A 1 160 ? -17.535 -3.555 1.510 1.00 59.59 160 ALA A C 1
ATOM 1241 O O . ALA A 1 160 ? -18.562 -2.869 1.721 1.00 59.59 160 ALA A O 1
#

Radius of gyration: 16.93 Å; chains: 1; bounding box: 39×48×49 Å

Secondary structure (DSSP, 8-state):
-----PPPPPPPPHHHHHHHHHHHHHHHHHHHHHHHHHHTT-TTSTTT--SEEEHHHHHHHHHHTT-SS-HHHHHHHHHHHHHHTTSEEEPPHHHHHHHHHHHHHHHHHTTPPPPSGGGTS-EEEES-HHHHHHHHTTT-SS-----HHHHHHHHHHHT-

pLDDT: mean 82.48, std 14.89, range [36.53, 97.62]